Protein AF-A0A9P8EYV2-F1 (afdb_monomer_lite)

Organism: Aureobasidium melanogenum (NCBI:txid46634)

Structure (mmCIF, N/CA/C/O backbone):
data_AF-A0A9P8EYV2-F1
#
_entry.id   AF-A0A9P8EYV2-F1
#
loop_
_atom_site.group_PDB
_atom_site.id
_atom_site.type_symbol
_atom_site.label_atom_id
_atom_site.label_alt_id
_atom_site.label_comp_id
_atom_site.label_asym_id
_atom_site.label_entity_id
_atom_site.label_seq_id
_atom_site.pdbx_PDB_ins_code
_atom_site.Cartn_x
_atom_site.Cartn_y
_atom_site.Cartn_z
_atom_site.occupancy
_atom_site.B_iso_or_equiv
_atom_site.auth_seq_id
_atom_site.auth_comp_id
_atom_site.auth_asym_id
_atom_site.auth_atom_id
_atom_site.pdbx_PDB_model_num
ATOM 1 N N . MET A 1 1 ? 32.200 0.876 -13.855 1.00 28.67 1 MET A N 1
ATOM 2 C CA . MET A 1 1 ? 31.291 0.942 -15.015 1.00 28.67 1 MET A CA 1
ATOM 3 C C . MET A 1 1 ? 29.892 1.053 -14.452 1.00 28.67 1 MET A C 1
ATOM 5 O O . MET A 1 1 ? 29.358 0.063 -13.983 1.00 28.67 1 MET A O 1
ATOM 9 N N . THR A 1 2 ? 29.383 2.275 -14.340 1.00 34.75 2 THR A N 1
ATOM 10 C CA . THR A 1 2 ? 27.999 2.546 -13.940 1.00 34.75 2 THR A CA 1
ATOM 11 C C . THR A 1 2 ? 27.129 2.241 -15.147 1.00 34.75 2 THR A C 1
ATOM 13 O O . THR A 1 2 ? 27.227 2.942 -16.157 1.00 34.75 2 THR A O 1
ATOM 16 N N . ASP A 1 3 ? 26.388 1.142 -15.076 1.00 42.34 3 ASP A N 1
ATOM 17 C CA . ASP A 1 3 ? 25.429 0.771 -16.107 1.00 42.34 3 ASP A CA 1
ATOM 18 C C . ASP A 1 3 ? 24.415 1.912 -16.230 1.00 42.34 3 ASP A C 1
ATOM 20 O O . ASP A 1 3 ? 23.793 2.308 -15.244 1.00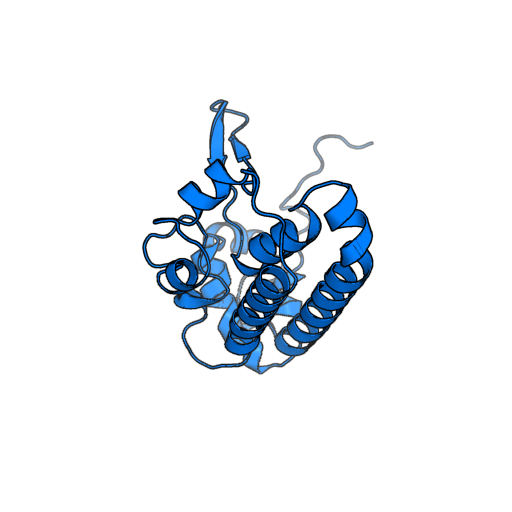 42.34 3 ASP A O 1
ATOM 24 N N . LYS A 1 4 ? 24.329 2.508 -17.420 1.00 46.06 4 LYS A N 1
ATOM 25 C CA . LYS A 1 4 ? 23.276 3.475 -17.737 1.00 46.06 4 LYS A CA 1
ATOM 26 C C . LYS A 1 4 ? 21.952 2.725 -17.640 1.00 46.06 4 LYS A C 1
ATOM 28 O O . LYS A 1 4 ? 21.872 1.610 -18.163 1.00 46.06 4 LYS A O 1
ATOM 33 N N . LEU A 1 5 ? 20.915 3.309 -17.041 1.00 50.91 5 LEU A N 1
ATOM 34 C CA . LEU A 1 5 ? 19.571 2.767 -17.232 1.00 50.91 5 LEU A CA 1
ATOM 35 C C . LEU A 1 5 ? 19.261 2.849 -18.727 1.00 50.91 5 LEU A C 1
ATOM 37 O O . LEU A 1 5 ? 18.965 3.914 -19.261 1.00 50.91 5 LEU A O 1
ATOM 41 N N . SER A 1 6 ? 19.371 1.725 -19.425 1.00 57.44 6 SER A N 1
ATOM 42 C CA . SER A 1 6 ? 18.888 1.624 -20.796 1.00 57.44 6 SER A CA 1
ATOM 43 C C . SER A 1 6 ? 17.358 1.674 -20.794 1.00 57.44 6 SER A C 1
ATOM 45 O O . SER A 1 6 ? 16.726 1.252 -19.823 1.00 57.44 6 SER A O 1
ATOM 47 N N . ASP A 1 7 ? 16.746 2.130 -21.892 1.00 63.81 7 ASP A N 1
ATOM 48 C CA . ASP A 1 7 ? 15.287 2.066 -22.083 1.00 63.81 7 ASP A CA 1
ATOM 49 C C . ASP A 1 7 ? 14.723 0.664 -21.773 1.00 63.81 7 ASP A C 1
ATOM 51 O O . ASP A 1 7 ? 13.636 0.543 -21.216 1.00 63.81 7 ASP A O 1
ATOM 55 N N . ALA A 1 8 ? 15.509 -0.392 -22.018 1.00 59.91 8 ALA A N 1
ATOM 56 C CA . ALA A 1 8 ? 15.158 -1.771 -21.689 1.00 59.91 8 ALA A CA 1
ATOM 57 C C . ALA A 1 8 ? 14.988 -2.026 -20.177 1.00 59.91 8 ALA A C 1
ATOM 59 O O . ALA A 1 8 ? 14.129 -2.812 -19.784 1.00 59.91 8 ALA A O 1
ATOM 60 N N . HIS A 1 9 ? 15.771 -1.365 -19.319 1.00 58.62 9 HIS A N 1
ATOM 61 C CA . HIS A 1 9 ? 15.627 -1.472 -17.864 1.00 58.62 9 HIS A CA 1
ATOM 62 C C . HIS A 1 9 ? 14.365 -0.753 -17.368 1.00 58.62 9 HIS A C 1
ATOM 64 O O . HIS A 1 9 ? 13.643 -1.271 -16.513 1.00 58.62 9 HIS A O 1
ATOM 70 N N . PHE A 1 10 ? 14.063 0.417 -17.940 1.00 66.44 10 PHE A N 1
ATOM 71 C CA . PHE A 1 10 ? 12.807 1.116 -17.671 1.00 66.44 10 PHE A CA 1
ATOM 72 C C . PHE A 1 10 ? 11.604 0.273 -18.112 1.00 66.44 10 PHE A C 1
ATOM 74 O O . PHE A 1 10 ? 10.665 0.097 -17.341 1.00 66.44 10 PHE A O 1
ATOM 81 N N . ASP A 1 11 ? 11.649 -0.295 -19.318 1.00 68.12 11 ASP A N 1
ATOM 82 C CA . ASP A 1 11 ? 10.573 -1.129 -19.856 1.00 68.12 11 ASP A CA 1
ATOM 83 C C . ASP A 1 11 ? 10.367 -2.404 -19.026 1.00 68.12 11 ASP A C 1
ATOM 85 O O . ASP A 1 11 ? 9.229 -2.772 -18.737 1.00 68.12 11 ASP A O 1
ATOM 89 N N . ALA A 1 12 ? 11.450 -3.036 -18.563 1.00 65.62 12 ALA A N 1
ATOM 90 C CA . ALA A 1 12 ? 11.382 -4.173 -17.647 1.00 65.62 12 ALA A CA 1
ATOM 91 C C . ALA A 1 12 ? 10.748 -3.792 -16.298 1.00 65.62 12 ALA A C 1
ATOM 93 O O . ALA A 1 12 ? 9.912 -4.530 -15.778 1.00 65.62 12 ALA A O 1
ATOM 94 N N . THR A 1 13 ? 11.091 -2.619 -15.758 1.00 65.25 13 THR A N 1
ATOM 95 C CA . THR A 1 13 ? 10.507 -2.096 -14.512 1.00 65.25 13 THR A CA 1
ATOM 96 C C . THR A 1 13 ? 9.023 -1.769 -14.687 1.00 65.25 13 THR A C 1
ATOM 98 O O . THR A 1 13 ? 8.209 -2.098 -13.826 1.00 65.25 13 THR A O 1
ATOM 101 N N . ALA A 1 14 ? 8.644 -1.175 -15.821 1.00 71.88 14 ALA A N 1
ATOM 102 C CA . ALA A 1 14 ? 7.255 -0.878 -16.154 1.00 71.88 14 ALA A CA 1
ATOM 103 C C . ALA A 1 14 ? 6.417 -2.154 -16.321 1.00 71.88 14 ALA A C 1
ATOM 105 O O . ALA A 1 14 ? 5.312 -2.234 -15.788 1.00 71.88 14 ALA A O 1
ATOM 106 N N . ALA A 1 15 ? 6.953 -3.167 -17.007 1.00 72.88 15 ALA A N 1
ATOM 107 C CA . ALA A 1 15 ? 6.301 -4.464 -17.172 1.00 72.88 15 ALA A CA 1
ATOM 108 C C . ALA A 1 15 ? 6.157 -5.209 -15.837 1.00 72.88 15 ALA A C 1
ATOM 110 O O . ALA A 1 15 ? 5.103 -5.779 -15.561 1.00 72.88 15 ALA A O 1
ATOM 111 N N . ALA A 1 16 ? 7.184 -5.157 -14.984 1.00 68.12 16 ALA A N 1
ATOM 112 C CA . ALA A 1 16 ? 7.120 -5.691 -13.629 1.00 68.12 16 ALA A CA 1
ATOM 113 C C . ALA A 1 16 ? 6.020 -5.007 -12.810 1.00 68.12 16 ALA A C 1
ATOM 115 O O . ALA A 1 16 ? 5.210 -5.685 -12.183 1.00 68.12 16 ALA A O 1
ATOM 116 N N . LEU A 1 17 ? 5.955 -3.674 -12.850 1.00 71.56 17 LEU A N 1
ATOM 117 C CA . LEU A 1 17 ? 4.937 -2.910 -12.137 1.00 71.56 17 LEU A CA 1
ATOM 118 C C . LEU A 1 17 ? 3.527 -3.254 -12.628 1.00 71.56 17 LEU A C 1
ATOM 120 O O . LEU A 1 17 ? 2.633 -3.463 -11.812 1.00 71.56 17 LEU A O 1
ATOM 124 N N . ASP A 1 18 ? 3.336 -3.374 -13.942 1.00 78.56 18 ASP A N 1
ATOM 125 C CA . ASP A 1 18 ? 2.041 -3.755 -14.501 1.00 78.56 18 ASP A CA 1
ATOM 126 C C . ASP A 1 18 ? 1.652 -5.193 -14.132 1.00 78.56 18 ASP A C 1
ATOM 128 O O . ASP A 1 18 ? 0.494 -5.459 -13.820 1.00 78.56 18 ASP A O 1
ATOM 132 N N . GLN A 1 19 ? 2.614 -6.119 -14.083 1.00 73.88 19 GLN A N 1
ATOM 133 C CA . GLN A 1 19 ? 2.377 -7.483 -13.614 1.00 73.88 19 GLN A CA 1
ATOM 134 C C . GLN A 1 19 ? 1.905 -7.507 -12.149 1.00 73.88 19 GLN A C 1
ATOM 136 O O . GLN A 1 19 ? 0.938 -8.206 -11.847 1.00 73.88 19 GLN A O 1
ATOM 141 N N . ILE A 1 20 ? 2.530 -6.720 -11.263 1.00 70.38 20 ILE A N 1
ATOM 142 C CA . ILE A 1 20 ? 2.133 -6.610 -9.846 1.00 70.38 20 ILE A CA 1
ATOM 143 C C . ILE A 1 20 ? 0.702 -6.074 -9.718 1.00 70.38 20 ILE A C 1
ATOM 145 O O . ILE A 1 20 ? -0.101 -6.619 -8.966 1.00 70.38 20 ILE A O 1
ATOM 149 N N . THR A 1 21 ? 0.357 -5.009 -10.444 1.00 72.81 21 THR A N 1
ATOM 150 C CA . THR A 1 21 ? -0.972 -4.380 -10.326 1.00 72.81 21 THR A CA 1
ATOM 151 C C . THR A 1 21 ? -2.065 -5.148 -11.059 1.00 72.81 21 THR A C 1
ATOM 153 O O . THR A 1 21 ? -3.233 -5.080 -10.685 1.00 72.81 21 THR A O 1
ATOM 156 N N . ASN A 1 22 ? -1.728 -5.922 -12.093 1.00 77.06 22 ASN A N 1
ATOM 157 C CA . ASN A 1 22 ? -2.674 -6.851 -12.712 1.00 77.06 22 ASN A CA 1
ATOM 158 C C . ASN A 1 22 ? -3.079 -7.961 -11.739 1.00 77.06 22 ASN A C 1
ATOM 160 O O . ASN A 1 22 ? -4.247 -8.348 -11.724 1.00 77.06 22 ASN A O 1
ATOM 164 N N . GLN A 1 23 ? -2.154 -8.421 -10.890 1.00 67.25 23 GLN A N 1
ATOM 165 C CA . GLN A 1 23 ? -2.462 -9.417 -9.861 1.00 67.25 23 GLN A CA 1
ATOM 166 C C . GLN A 1 23 ? -3.466 -8.904 -8.819 1.00 67.25 23 GLN A C 1
ATOM 168 O O . GLN A 1 23 ? -4.190 -9.706 -8.238 1.00 67.25 23 GLN A O 1
ATOM 173 N N . ALA A 1 24 ? -3.595 -7.583 -8.649 1.00 61.59 24 ALA A N 1
ATOM 174 C CA . ALA A 1 24 ? -4.633 -6.978 -7.813 1.00 61.59 24 ALA A CA 1
ATOM 175 C C . ALA A 1 24 ? -6.066 -7.262 -8.299 1.00 61.59 24 ALA A C 1
ATOM 177 O O . ALA A 1 24 ? -7.003 -7.151 -7.522 1.00 61.59 24 ALA A O 1
ATOM 178 N N . ALA A 1 25 ? -6.253 -7.591 -9.582 1.00 59.84 25 ALA A N 1
ATOM 179 C CA . ALA A 1 25 ? -7.557 -7.938 -10.152 1.00 59.84 25 ALA A CA 1
ATOM 180 C C . ALA A 1 25 ? -7.786 -9.454 -10.272 1.00 59.84 25 ALA A C 1
ATOM 182 O O . ALA A 1 25 ? -8.824 -9.871 -10.786 1.00 59.84 25 ALA A O 1
ATOM 183 N N . THR A 1 26 ? -6.828 -10.284 -9.851 1.00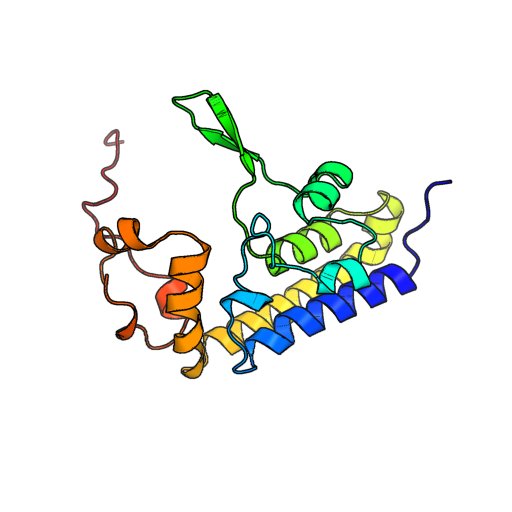 60.94 26 THR A N 1
ATOM 184 C CA . THR A 1 26 ? -6.947 -11.746 -9.916 1.00 60.94 26 THR A CA 1
ATOM 185 C C . THR A 1 26 ? -7.186 -12.348 -8.532 1.00 60.94 26 THR A C 1
ATOM 187 O O . THR A 1 26 ? -6.570 -11.895 -7.576 1.00 60.94 26 THR A O 1
ATOM 190 N N . PRO A 1 27 ? -7.994 -13.416 -8.417 1.00 49.06 27 PRO A N 1
ATOM 191 C CA . PRO A 1 27 ? -8.344 -14.051 -7.141 1.00 49.06 27 PRO A CA 1
ATOM 192 C C . PRO A 1 27 ? -7.226 -14.912 -6.512 1.00 49.06 27 PRO A C 1
ATOM 194 O O . PRO A 1 27 ? -7.504 -15.718 -5.626 1.00 49.06 27 PRO A O 1
ATOM 197 N N . GLU A 1 28 ? -5.970 -14.804 -6.967 1.00 56.25 28 GLU A N 1
ATOM 198 C CA . GLU A 1 28 ? -4.849 -15.412 -6.236 1.00 56.25 28 GLU A CA 1
ATOM 199 C C . GLU A 1 28 ? -4.635 -14.662 -4.913 1.00 56.25 28 GLU A C 1
ATOM 201 O O . GLU A 1 28 ? -4.760 -13.442 -4.876 1.00 56.25 28 GLU A O 1
ATOM 206 N N . ASP A 1 29 ? -4.314 -15.389 -3.835 1.00 60.34 29 ASP A N 1
ATOM 207 C CA . ASP A 1 29 ? -4.212 -14.851 -2.470 1.00 60.34 29 ASP A CA 1
ATOM 208 C C . ASP A 1 29 ? -3.349 -13.567 -2.419 1.00 60.34 29 ASP A C 1
ATOM 210 O O . ASP A 1 29 ? -2.119 -13.656 -2.565 1.00 60.34 29 ASP A O 1
ATOM 214 N N . PRO A 1 30 ? -3.955 -12.382 -2.179 1.00 59.47 30 PRO A N 1
ATOM 215 C CA . PRO A 1 30 ? -3.255 -11.097 -2.159 1.00 59.47 30 PRO A CA 1
ATOM 216 C C . PRO A 1 30 ? -2.098 -11.033 -1.153 1.00 59.47 30 PRO A C 1
ATOM 218 O O . PRO A 1 30 ? -1.209 -10.183 -1.290 1.00 59.47 30 PRO A O 1
ATOM 221 N N . LYS A 1 31 ? -2.079 -11.941 -0.161 1.00 57.31 31 LYS A N 1
ATOM 222 C CA . LYS A 1 31 ? -0.986 -12.101 0.810 1.00 57.31 31 LYS A CA 1
ATOM 223 C C . LYS A 1 31 ? 0.335 -12.495 0.158 1.00 57.31 31 LYS A C 1
ATOM 225 O O . LYS A 1 31 ? 1.377 -12.157 0.697 1.00 57.31 31 LYS A O 1
ATOM 230 N N . ASN A 1 32 ? 0.308 -13.189 -0.982 1.00 60.47 32 ASN A N 1
ATOM 231 C CA . ASN A 1 32 ? 1.512 -13.679 -1.665 1.00 60.47 32 ASN A CA 1
ATOM 232 C C . ASN A 1 32 ? 1.961 -12.779 -2.829 1.00 60.47 32 ASN A C 1
ATOM 234 O O . ASN A 1 32 ? 2.943 -13.094 -3.503 1.00 60.47 32 ASN A O 1
ATOM 238 N N . THR A 1 33 ? 1.238 -11.687 -3.090 1.00 64.69 33 THR A N 1
ATOM 239 C CA . THR A 1 33 ? 1.469 -10.818 -4.250 1.00 64.69 33 THR A CA 1
ATOM 240 C C . THR A 1 33 ? 1.586 -9.355 -3.825 1.00 64.69 33 THR A C 1
ATOM 242 O O . THR A 1 33 ? 2.691 -8.846 -3.639 1.00 64.69 33 THR A O 1
ATOM 245 N N . LEU A 1 34 ? 0.460 -8.671 -3.637 1.00 69.00 34 LEU A N 1
ATOM 246 C CA . LEU A 1 34 ? 0.396 -7.215 -3.536 1.00 69.00 34 LEU A CA 1
ATOM 247 C C . LEU A 1 34 ? 0.583 -6.686 -2.116 1.00 69.00 34 LEU A C 1
ATOM 249 O O . LEU A 1 34 ? 1.227 -5.654 -1.917 1.00 69.00 34 LEU A O 1
ATOM 253 N N . HIS A 1 35 ? 0.017 -7.376 -1.129 1.00 69.38 35 HIS A N 1
ATOM 254 C CA . HIS A 1 35 ? 0.084 -6.954 0.271 1.00 69.38 35 HIS A CA 1
ATOM 255 C C . HIS A 1 35 ? 1.214 -7.625 1.036 1.00 69.38 35 HIS A C 1
ATOM 257 O O . HIS A 1 35 ? 1.464 -7.236 2.169 1.00 69.38 35 HIS A O 1
ATOM 263 N N . SER A 1 36 ? 1.928 -8.565 0.408 1.00 66.38 36 SER A N 1
ATOM 264 C CA . SER A 1 36 ? 3.074 -9.233 1.014 1.00 66.38 36 SER A CA 1
ATOM 265 C C . SER A 1 36 ? 4.090 -8.196 1.512 1.00 66.38 36 SER A C 1
ATOM 267 O O . SER A 1 36 ? 4.620 -7.429 0.697 1.00 66.38 36 SER A O 1
ATOM 269 N N . PRO A 1 37 ? 4.358 -8.144 2.826 1.00 64.06 37 PRO A N 1
ATOM 270 C CA . PRO A 1 37 ? 5.378 -7.273 3.385 1.00 64.06 37 PRO A CA 1
ATOM 271 C C . PRO A 1 37 ? 6.758 -7.623 2.827 1.00 64.06 37 PRO A C 1
ATOM 273 O O . PRO A 1 37 ? 7.067 -8.795 2.57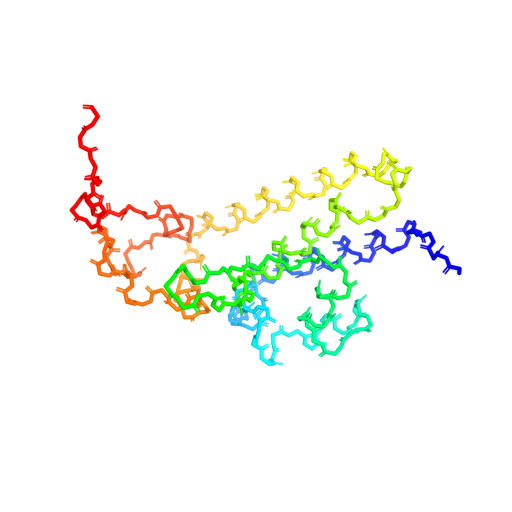6 1.00 64.06 37 PRO A O 1
ATOM 276 N N . SER A 1 38 ? 7.592 -6.602 2.636 1.00 58.25 38 SER A N 1
ATOM 277 C CA . SER A 1 38 ? 8.924 -6.735 2.037 1.00 58.25 38 SER A CA 1
ATOM 278 C C . SER A 1 38 ? 9.912 -7.565 2.867 1.00 58.25 38 SER A C 1
ATOM 280 O O . SER A 1 38 ? 10.900 -8.062 2.329 1.00 58.25 38 SER A O 1
ATOM 282 N N . ASP A 1 39 ? 9.645 -7.719 4.162 1.00 57.81 39 ASP A N 1
ATOM 283 C CA . ASP A 1 39 ? 10.436 -8.457 5.152 1.00 57.81 39 ASP A CA 1
ATOM 284 C C . ASP A 1 39 ? 10.044 -9.942 5.276 1.00 57.81 39 ASP A C 1
ATOM 286 O O . ASP A 1 39 ? 10.741 -10.715 5.934 1.00 57.81 39 ASP A O 1
ATOM 290 N N . HIS A 1 40 ? 8.961 -10.383 4.630 1.00 64.12 40 HIS A N 1
ATOM 291 C CA . HIS A 1 40 ? 8.506 -11.769 4.722 1.00 64.12 40 HIS A CA 1
ATOM 292 C C . HIS A 1 40 ? 9.236 -12.691 3.711 1.00 64.12 40 HIS A C 1
ATOM 294 O O . HIS A 1 40 ? 9.391 -12.391 2.527 1.00 64.12 40 HIS A O 1
ATOM 300 N N . GLU A 1 41 ? 9.704 -13.856 4.179 1.00 56.66 41 GLU A N 1
ATOM 301 C CA . GLU A 1 41 ? 10.668 -14.738 3.482 1.00 56.66 41 GLU A CA 1
ATOM 302 C C . GLU A 1 41 ? 10.187 -15.231 2.102 1.00 56.66 41 GLU A C 1
ATOM 304 O O . GLU A 1 41 ? 10.971 -15.425 1.171 1.00 56.66 41 GLU A O 1
ATOM 309 N N . LYS A 1 42 ? 8.870 -15.408 1.946 1.00 53.91 42 LYS A N 1
ATOM 310 C CA . LYS A 1 42 ? 8.243 -15.884 0.700 1.00 53.91 42 LYS A CA 1
ATOM 311 C C . LYS A 1 42 ? 7.898 -14.780 -0.287 1.00 53.91 42 LYS A C 1
ATOM 313 O O . LYS A 1 42 ? 7.517 -15.095 -1.414 1.00 53.91 42 LYS A O 1
ATOM 318 N N . SER A 1 43 ? 7.996 -13.519 0.120 1.00 56.62 43 SER A N 1
ATOM 319 C CA . SER A 1 43 ? 7.238 -12.459 -0.528 1.00 56.62 43 SER A CA 1
ATOM 320 C C . SER A 1 43 ? 7.622 -12.245 -1.992 1.00 56.62 43 SER A C 1
ATOM 322 O O . SER A 1 43 ? 6.796 -11.775 -2.770 1.00 56.62 43 SER A O 1
ATOM 324 N N . HIS A 1 44 ? 8.835 -12.619 -2.427 1.00 58.03 44 HIS A N 1
ATOM 325 C CA . HIS A 1 44 ? 9.306 -12.173 -3.738 1.00 58.03 44 HIS A CA 1
ATOM 326 C C . HIS A 1 44 ? 10.279 -13.093 -4.482 1.00 58.03 44 HIS A C 1
ATOM 328 O O . HIS A 1 44 ? 11.250 -12.636 -5.087 1.00 58.03 44 HIS A O 1
ATOM 334 N N . SER A 1 45 ? 9.985 -14.393 -4.547 1.00 56.03 45 SER A N 1
ATOM 335 C CA . SER A 1 45 ? 10.695 -15.291 -5.478 1.00 56.03 45 SER A CA 1
ATOM 336 C C . SER A 1 45 ? 10.658 -14.785 -6.933 1.00 56.03 45 SER A C 1
ATOM 338 O O . SER A 1 45 ? 11.604 -14.984 -7.693 1.00 56.03 45 SER A O 1
ATOM 340 N N . TRP A 1 46 ? 9.587 -14.082 -7.313 1.00 57.00 46 TRP A N 1
ATOM 341 C CA . TRP A 1 46 ? 9.423 -13.484 -8.633 1.00 57.00 46 TRP A CA 1
ATOM 342 C C . TRP A 1 46 ? 10.234 -12.190 -8.824 1.00 57.00 46 TRP A C 1
ATOM 344 O O . TRP A 1 46 ? 10.667 -11.949 -9.947 1.00 57.00 46 TRP A O 1
ATOM 354 N N . LEU A 1 47 ? 10.531 -11.404 -7.774 1.00 53.91 47 LEU A N 1
ATOM 355 C CA . LEU A 1 47 ? 11.413 -10.232 -7.907 1.00 53.91 47 LEU A CA 1
ATOM 356 C C . LEU A 1 47 ? 12.839 -10.637 -8.251 1.00 53.91 47 LEU A C 1
ATOM 358 O O . LEU A 1 47 ? 13.487 -9.901 -8.981 1.00 53.91 47 LEU A O 1
ATOM 362 N N . LYS A 1 48 ? 13.301 -11.824 -7.829 1.00 57.19 48 LYS A N 1
ATOM 363 C CA . LYS A 1 48 ? 14.598 -12.372 -8.271 1.00 57.19 48 LYS A CA 1
ATOM 364 C C . LYS A 1 48 ? 14.704 -12.498 -9.796 1.00 57.19 48 LYS A C 1
ATOM 366 O O . LYS A 1 48 ? 15.801 -12.584 -10.336 1.00 57.19 48 LYS A O 1
ATOM 371 N N . ARG A 1 49 ? 13.566 -12.541 -10.504 1.00 59.28 49 ARG A N 1
ATOM 372 C CA . ARG A 1 49 ? 13.515 -12.577 -11.976 1.00 59.28 49 ARG A CA 1
ATOM 373 C C . ARG A 1 49 ? 13.746 -11.204 -12.609 1.00 59.28 49 ARG A C 1
ATOM 375 O O . ARG A 1 49 ? 14.063 -11.147 -13.790 1.00 59.28 49 ARG A O 1
ATOM 382 N N . ILE A 1 50 ? 13.558 -10.127 -11.849 1.00 52.72 50 ILE A N 1
ATOM 383 C CA . ILE A 1 50 ? 13.620 -8.737 -12.322 1.00 52.72 50 ILE A CA 1
ATOM 384 C C . ILE A 1 50 ? 14.833 -8.010 -11.726 1.00 52.72 50 ILE A C 1
ATOM 386 O O . ILE A 1 50 ? 15.454 -7.197 -12.404 1.00 52.72 50 ILE A O 1
ATOM 390 N N . PHE A 1 51 ? 15.217 -8.345 -10.492 1.00 54.12 51 PHE A N 1
ATOM 391 C CA . PHE A 1 51 ? 16.316 -7.734 -9.754 1.00 54.12 51 PHE A CA 1
ATOM 392 C C . PHE A 1 51 ? 17.286 -8.806 -9.227 1.00 54.12 51 PHE A C 1
ATOM 394 O O . PHE A 1 51 ? 16.844 -9.818 -8.682 1.00 54.12 51 PHE A O 1
ATOM 401 N N . PRO A 1 52 ? 18.611 -8.607 -9.351 1.00 59.09 52 PRO A N 1
ATOM 402 C CA . PRO A 1 52 ? 19.619 -9.624 -9.041 1.00 59.09 52 PRO A CA 1
ATOM 403 C C . PRO A 1 52 ? 19.959 -9.694 -7.538 1.00 59.09 52 PRO A C 1
ATOM 405 O O . PRO A 1 52 ? 21.126 -9.603 -7.163 1.00 59.09 52 PRO A O 1
ATOM 408 N N . TYR A 1 53 ? 18.957 -9.830 -6.664 1.00 55.91 53 TYR A N 1
ATOM 409 C CA . TYR A 1 53 ? 19.144 -9.875 -5.206 1.00 55.91 53 TYR A CA 1
ATOM 410 C C . TYR A 1 53 ? 18.323 -10.983 -4.545 1.00 55.91 53 TYR A C 1
ATOM 412 O O . TYR A 1 53 ? 17.239 -11.339 -5.004 1.00 55.91 53 TYR A O 1
ATOM 420 N N . ASP A 1 54 ? 18.848 -11.526 -3.442 1.00 54.09 54 ASP A N 1
ATOM 421 C CA . ASP A 1 54 ? 18.272 -12.692 -2.767 1.00 54.09 54 ASP A CA 1
ATOM 422 C C . ASP A 1 54 ? 17.114 -12.389 -1.816 1.00 54.09 54 ASP A C 1
ATOM 424 O O . ASP A 1 54 ? 16.294 -13.276 -1.566 1.00 54.09 54 ASP A O 1
ATOM 428 N N . SER A 1 55 ? 17.022 -11.152 -1.337 1.00 53.84 55 SER A N 1
ATOM 429 C CA . SER A 1 55 ? 15.879 -10.623 -0.601 1.00 53.84 55 SER A CA 1
ATOM 430 C C . SER A 1 55 ? 15.627 -9.177 -1.010 1.00 53.84 55 SER A C 1
ATOM 432 O O . SER A 1 55 ? 16.530 -8.476 -1.482 1.00 53.84 55 SER A O 1
ATOM 434 N N . LEU A 1 56 ? 14.390 -8.725 -0.817 1.00 55.41 56 LEU A N 1
ATOM 435 C CA . LEU A 1 56 ? 14.047 -7.322 -0.997 1.00 55.41 56 LEU A CA 1
ATOM 436 C C . LEU A 1 56 ? 14.838 -6.423 -0.073 1.00 55.41 56 LEU A C 1
ATOM 438 O O . LEU A 1 56 ? 15.336 -5.407 -0.521 1.00 55.41 56 LEU A O 1
ATOM 442 N N . GLU A 1 57 ? 15.009 -6.818 1.181 1.00 58.25 57 GLU A N 1
ATOM 443 C CA . GLU A 1 57 ? 15.781 -6.046 2.148 1.00 58.25 57 GLU A CA 1
ATOM 444 C C . GLU A 1 57 ? 17.242 -5.871 1.697 1.00 58.25 57 GLU A C 1
ATOM 446 O O .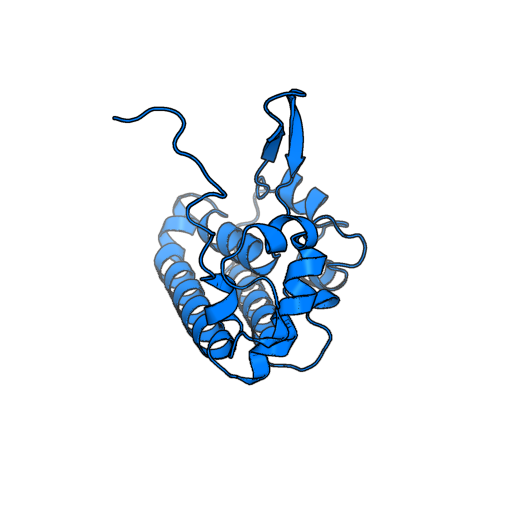 GLU A 1 57 ? 17.800 -4.781 1.801 1.00 58.25 57 GLU A O 1
ATOM 451 N N . ALA A 1 58 ? 17.852 -6.909 1.109 1.00 62.88 58 ALA A N 1
ATOM 452 C CA . ALA A 1 58 ? 19.200 -6.821 0.553 1.00 62.88 58 ALA A CA 1
ATOM 453 C C . ALA A 1 58 ? 19.260 -5.882 -0.663 1.00 62.88 58 ALA A C 1
ATOM 455 O O . ALA A 1 58 ? 20.189 -5.080 -0.771 1.00 62.88 58 ALA A O 1
ATOM 456 N N . MET A 1 59 ? 18.262 -5.942 -1.550 1.00 60.56 59 MET A N 1
ATOM 457 C CA . MET A 1 59 ? 18.121 -5.006 -2.670 1.00 60.56 59 MET A CA 1
ATOM 458 C C . MET A 1 59 ? 17.910 -3.572 -2.171 1.00 60.56 59 MET A C 1
ATOM 460 O O . MET A 1 59 ? 18.591 -2.654 -2.606 1.00 60.56 59 MET A O 1
ATOM 464 N N . GLU A 1 60 ? 16.991 -3.374 -1.232 1.00 61.38 60 GLU A N 1
ATOM 465 C CA . GLU A 1 60 ? 16.604 -2.080 -0.683 1.00 61.38 60 GLU A CA 1
ATOM 466 C C . GLU A 1 60 ? 17.740 -1.432 0.094 1.00 61.38 60 GLU A C 1
ATOM 468 O O . GLU A 1 60 ? 17.964 -0.232 -0.044 1.00 61.38 60 GLU A O 1
ATOM 473 N N . SER A 1 61 ? 18.492 -2.213 0.868 1.00 64.69 61 SER A N 1
ATOM 474 C CA . SER A 1 61 ? 19.699 -1.738 1.535 1.00 64.69 61 SER A CA 1
ATOM 475 C C . SER A 1 61 ? 20.793 -1.394 0.524 1.00 64.69 61 SER A C 1
ATOM 477 O O . SER A 1 61 ? 21.481 -0.393 0.707 1.00 64.69 61 SER A O 1
ATOM 479 N N . ALA A 1 62 ? 20.965 -2.187 -0.540 1.00 63.59 62 ALA A N 1
ATOM 480 C CA . ALA A 1 62 ? 21.966 -1.919 -1.573 1.00 63.59 62 ALA A CA 1
ATOM 481 C C . ALA A 1 62 ? 21.613 -0.687 -2.422 1.00 63.59 62 ALA A C 1
ATOM 483 O O . ALA A 1 62 ? 22.498 0.055 -2.853 1.00 63.59 62 ALA A O 1
ATOM 484 N N . TRP A 1 63 ? 20.323 -0.469 -2.676 1.00 56.66 63 TRP A N 1
ATOM 485 C CA . TRP A 1 63 ? 19.806 0.585 -3.552 1.00 56.66 63 TRP A CA 1
ATOM 486 C C . TRP A 1 63 ? 19.266 1.797 -2.784 1.00 56.66 63 TRP A C 1
ATOM 488 O O . TRP A 1 63 ? 18.778 2.736 -3.405 1.00 56.66 63 TRP A O 1
ATOM 498 N N . HIS A 1 64 ? 19.395 1.812 -1.452 1.00 60.03 64 HIS A N 1
ATOM 499 C CA . HIS A 1 64 ? 18.892 2.866 -0.560 1.00 60.03 64 HIS A CA 1
ATOM 500 C C . HIS A 1 64 ? 17.381 3.129 -0.723 1.00 60.03 64 HIS A C 1
ATOM 502 O O . HIS A 1 64 ? 16.925 4.269 -0.686 1.00 60.03 64 HIS A O 1
ATOM 508 N N . MET A 1 65 ? 16.600 2.065 -0.920 1.00 55.41 65 MET A N 1
ATOM 509 C CA . MET A 1 65 ? 15.149 2.106 -1.162 1.00 55.41 65 MET A CA 1
ATOM 510 C C . MET A 1 65 ? 14.300 1.744 0.062 1.00 55.41 65 MET A C 1
ATOM 512 O O . MET A 1 65 ? 13.084 1.581 -0.046 1.00 55.41 65 MET A O 1
ATOM 516 N N . GLY A 1 66 ? 14.938 1.553 1.212 1.00 62.25 66 GLY A N 1
ATOM 517 C CA . GLY A 1 66 ? 14.255 1.302 2.471 1.00 62.25 66 GLY A CA 1
ATOM 518 C C . GLY A 1 66 ? 13.909 2.584 3.205 1.00 62.25 66 GLY A C 1
ATOM 519 O O . GLY A 1 66 ? 14.755 3.469 3.333 1.00 62.25 66 GLY A O 1
ATOM 520 N N . ASN A 1 67 ? 12.711 2.637 3.780 1.00 69.44 67 ASN A N 1
ATOM 521 C CA . ASN A 1 67 ? 12.446 3.549 4.883 1.00 69.44 67 ASN A CA 1
ATOM 522 C C . ASN A 1 67 ? 12.835 2.855 6.186 1.00 69.44 67 ASN A C 1
ATOM 524 O O . ASN A 1 67 ? 12.337 1.769 6.490 1.00 69.44 67 ASN A O 1
ATOM 528 N N . TYR A 1 68 ? 13.716 3.486 6.958 1.00 75.50 68 TYR A N 1
ATOM 529 C CA . TYR A 1 68 ? 14.015 3.049 8.316 1.00 75.50 68 TYR A CA 1
ATOM 530 C C . TYR A 1 68 ? 13.096 3.763 9.298 1.00 75.50 68 TYR A C 1
ATOM 532 O O . TYR A 1 68 ? 13.057 4.994 9.342 1.00 75.50 68 TYR A O 1
ATOM 540 N N . VAL A 1 69 ? 12.418 2.985 10.132 1.00 80.12 69 VAL A N 1
ATOM 541 C CA . VAL A 1 69 ? 11.669 3.476 11.286 1.00 80.12 69 VAL A CA 1
ATOM 542 C C . VAL A 1 69 ? 12.528 3.281 12.528 1.00 80.12 69 VAL A C 1
ATOM 544 O O . VAL A 1 69 ? 13.266 2.302 12.647 1.00 80.12 69 VAL A O 1
ATOM 547 N N . ILE A 1 70 ? 12.462 4.243 13.446 1.00 83.19 70 ILE A N 1
ATOM 548 C CA . ILE A 1 70 ? 13.140 4.169 14.740 1.00 83.19 70 ILE A CA 1
ATOM 549 C C . ILE A 1 70 ? 12.078 4.132 15.829 1.00 83.19 70 ILE A C 1
ATOM 551 O O . ILE A 1 70 ? 11.271 5.060 15.942 1.00 83.19 70 ILE A O 1
ATOM 555 N N . ASP A 1 71 ? 12.108 3.093 16.658 1.00 82.06 71 ASP A N 1
ATOM 556 C CA . ASP A 1 71 ? 11.372 3.101 17.917 1.00 82.06 71 ASP A CA 1
ATOM 557 C C . ASP A 1 71 ? 11.993 4.166 18.829 1.00 82.06 71 ASP A C 1
ATOM 559 O O . ASP A 1 71 ? 13.154 4.088 19.227 1.00 82.06 71 ASP A O 1
ATOM 563 N N . ARG A 1 72 ? 11.210 5.194 19.161 1.00 82.56 72 ARG A N 1
ATOM 564 C CA . ARG A 1 72 ? 11.679 6.343 19.948 1.00 82.56 72 ARG A CA 1
ATOM 565 C C . ARG A 1 72 ? 12.059 5.982 21.385 1.00 82.56 72 ARG A C 1
ATOM 567 O O . ARG A 1 72 ? 12.828 6.720 21.992 1.00 82.56 72 ARG A O 1
ATOM 574 N N . LYS A 1 73 ? 11.517 4.895 21.943 1.00 82.19 73 LYS A N 1
ATOM 575 C CA . LYS A 1 73 ? 11.797 4.453 23.316 1.00 82.19 73 LYS A CA 1
ATOM 576 C C . LYS A 1 73 ? 13.057 3.602 23.379 1.00 82.19 73 LYS A C 1
ATOM 578 O O . LYS A 1 73 ? 13.862 3.775 24.288 1.00 82.19 73 LYS A O 1
ATOM 583 N N . THR A 1 74 ? 13.212 2.678 22.435 1.00 88.56 74 THR A N 1
ATOM 584 C CA . THR A 1 74 ? 14.317 1.705 22.442 1.00 88.56 74 THR A CA 1
ATOM 585 C C . THR A 1 74 ? 15.505 2.141 21.584 1.00 88.56 74 THR A C 1
ATOM 587 O O . THR A 1 74 ? 16.611 1.639 21.763 1.00 88.56 74 THR A O 1
ATOM 590 N N . GLY A 1 75 ? 15.304 3.080 20.654 1.00 86.88 75 GLY A N 1
ATOM 591 C CA . GLY A 1 75 ? 16.300 3.509 19.671 1.00 86.88 75 GLY A CA 1
ATOM 592 C C . GLY A 1 75 ? 16.564 2.481 18.566 1.00 86.88 75 GLY A C 1
ATOM 593 O O . GLY A 1 75 ? 17.428 2.708 17.715 1.00 86.88 75 GLY A O 1
ATOM 594 N N . GLN A 1 76 ? 15.848 1.352 18.566 1.00 86.12 76 GLN A N 1
ATOM 595 C CA . GLN A 1 76 ? 16.034 0.290 17.588 1.00 86.12 76 GLN A CA 1
ATOM 596 C C . GLN A 1 76 ? 15.538 0.736 16.212 1.00 86.12 76 GLN A C 1
ATOM 598 O O . GLN A 1 76 ? 14.464 1.325 16.083 1.00 86.12 76 GLN A O 1
ATOM 603 N N . LYS A 1 77 ? 16.337 0.438 15.183 1.00 82.12 77 LYS A N 1
ATOM 604 C CA . LYS A 1 77 ? 15.971 0.660 13.785 1.00 82.12 77 LYS A CA 1
ATOM 605 C C . LYS A 1 77 ? 15.384 -0.614 13.197 1.00 82.12 77 LYS A C 1
ATOM 607 O O . LYS A 1 77 ? 15.969 -1.684 13.356 1.00 82.12 77 LYS A O 1
ATOM 612 N N . SER A 1 78 ? 14.285 -0.475 12.476 1.00 77.44 78 SER A N 1
ATOM 613 C CA . SER A 1 78 ? 13.695 -1.525 11.649 1.00 77.44 78 SER A CA 1
ATOM 614 C C . SER A 1 78 ? 13.312 -0.952 10.289 1.00 77.44 78 SER A C 1
ATOM 616 O O . SER A 1 78 ? 13.188 0.265 10.127 1.00 77.44 78 SER A O 1
ATOM 618 N N . PHE A 1 79 ? 13.155 -1.814 9.288 1.00 71.50 79 PHE A N 1
ATOM 619 C CA . PHE A 1 79 ? 12.551 -1.402 8.025 1.00 71.50 79 PHE A CA 1
ATOM 620 C C . PHE A 1 79 ? 11.046 -1.188 8.212 1.00 71.50 79 PHE A C 1
ATOM 622 O O . PHE A 1 79 ? 10.389 -1.932 8.939 1.00 71.50 79 PHE A O 1
ATOM 629 N N . GLU A 1 80 ? 10.499 -0.168 7.555 1.00 73.12 80 GLU A N 1
ATOM 630 C CA . GLU A 1 80 ? 9.055 0.047 7.487 1.00 73.12 80 GLU A CA 1
ATOM 631 C C . GLU A 1 80 ? 8.400 -1.089 6.684 1.00 73.12 80 GLU A C 1
ATOM 633 O O . GLU A 1 80 ? 8.768 -1.286 5.521 1.00 73.12 80 GLU A O 1
ATOM 638 N N . PRO A 1 81 ? 7.431 -1.843 7.228 1.00 68.69 81 PRO A N 1
ATOM 639 C CA . PRO A 1 81 ? 6.691 -2.805 6.425 1.00 68.69 81 PRO A CA 1
ATOM 640 C C . PRO A 1 81 ? 5.829 -2.029 5.421 1.00 68.69 81 PRO A C 1
ATOM 642 O O . PRO A 1 81 ? 4.851 -1.382 5.785 1.00 68.69 81 PRO A O 1
ATOM 645 N N . MET A 1 82 ? 6.206 -2.069 4.141 1.00 65.44 82 MET A N 1
ATOM 646 C CA . MET A 1 82 ? 5.481 -1.429 3.038 1.00 65.44 82 MET A CA 1
ATOM 647 C C . MET A 1 82 ? 5.249 -2.439 1.921 1.00 65.44 82 MET A C 1
ATOM 649 O O . MET A 1 82 ? 6.091 -3.303 1.674 1.00 65.44 82 MET A O 1
ATOM 653 N N . SER A 1 83 ? 4.134 -2.287 1.205 1.00 68.38 83 SER A N 1
ATOM 654 C CA . SER A 1 83 ? 3.859 -3.081 0.005 1.00 68.38 83 SER A CA 1
ATOM 655 C C . SER A 1 83 ? 4.951 -2.874 -1.048 1.00 68.38 83 SER A C 1
ATOM 657 O O . SER A 1 83 ? 5.377 -1.748 -1.323 1.00 68.38 83 SER A O 1
ATOM 659 N N . ILE A 1 84 ? 5.351 -3.965 -1.700 1.00 65.81 84 ILE A N 1
ATOM 660 C CA . ILE A 1 84 ? 6.317 -3.951 -2.802 1.00 65.81 84 ILE A CA 1
ATOM 661 C C . ILE A 1 84 ? 5.923 -3.007 -3.942 1.00 65.81 84 ILE A C 1
ATOM 663 O O . ILE A 1 84 ? 6.783 -2.353 -4.529 1.00 65.81 84 ILE A O 1
ATOM 667 N N . TYR A 1 85 ? 4.626 -2.877 -4.230 1.00 69.50 85 TYR A N 1
ATOM 668 C CA . TYR A 1 85 ? 4.132 -1.971 -5.265 1.00 69.50 85 TYR A CA 1
ATOM 669 C C . TYR A 1 85 ? 4.589 -0.527 -5.009 1.00 69.50 85 TYR A C 1
ATOM 671 O O . TYR A 1 85 ? 5.099 0.142 -5.910 1.00 69.50 85 TYR A O 1
ATOM 679 N N . VAL A 1 86 ? 4.486 -0.077 -3.754 1.00 71.19 86 VAL A N 1
ATOM 680 C CA . VAL A 1 86 ? 4.896 1.271 -3.336 1.00 71.19 86 VAL A CA 1
ATOM 681 C C . VAL A 1 86 ? 6.401 1.453 -3.532 1.00 71.19 86 VAL A C 1
ATOM 683 O O . VAL A 1 86 ? 6.846 2.471 -4.059 1.00 71.19 86 VAL A O 1
ATOM 686 N N . ARG A 1 87 ? 7.191 0.435 -3.185 1.00 69.62 87 ARG A N 1
ATOM 687 C CA . ARG A 1 87 ? 8.657 0.481 -3.253 1.00 69.62 87 ARG A CA 1
ATOM 688 C C . ARG A 1 87 ? 9.190 0.477 -4.683 1.00 69.62 87 ARG A C 1
ATOM 690 O O . ARG A 1 87 ? 10.088 1.258 -4.991 1.00 69.62 87 ARG A O 1
ATOM 697 N N . VAL A 1 88 ? 8.615 -0.339 -5.572 1.00 67.44 88 VAL A N 1
ATOM 698 C CA . VAL A 1 88 ? 8.942 -0.309 -7.011 1.00 67.44 88 VAL A CA 1
ATOM 699 C C . VAL A 1 88 ? 8.583 1.055 -7.603 1.00 67.44 88 VAL A C 1
ATOM 701 O O . VAL A 1 88 ? 9.368 1.616 -8.367 1.00 67.44 88 VAL A O 1
ATOM 704 N N . GLY A 1 89 ? 7.447 1.635 -7.200 1.00 70.31 89 GLY A N 1
ATOM 705 C CA . GLY A 1 89 ? 7.055 2.978 -7.623 1.00 70.31 89 GLY A CA 1
ATOM 706 C C . GLY A 1 89 ? 8.040 4.065 -7.180 1.00 70.31 89 GLY A C 1
ATOM 707 O O . GLY A 1 89 ? 8.467 4.885 -7.993 1.00 70.31 89 GLY A O 1
ATOM 708 N N . MET A 1 90 ? 8.464 4.038 -5.913 1.00 68.94 90 MET A N 1
ATOM 709 C CA . MET A 1 90 ? 9.490 4.947 -5.386 1.00 68.94 90 MET A CA 1
ATOM 710 C C . MET A 1 90 ? 10.829 4.770 -6.111 1.00 68.94 90 MET A C 1
ATOM 712 O O . MET A 1 90 ? 11.462 5.756 -6.483 1.00 68.94 90 MET A O 1
ATOM 716 N N . HIS A 1 91 ? 11.248 3.532 -6.375 1.00 66.06 91 HIS A N 1
ATOM 717 C CA . HIS A 1 91 ? 12.473 3.271 -7.126 1.00 66.06 91 HIS A CA 1
ATOM 718 C C . HIS A 1 91 ? 12.440 3.893 -8.517 1.00 66.06 91 HIS A C 1
ATOM 720 O O . HIS A 1 91 ? 13.379 4.583 -8.906 1.00 66.06 91 HIS A O 1
ATOM 726 N N . ALA A 1 92 ? 11.333 3.705 -9.237 1.00 66.62 92 ALA A N 1
ATOM 727 C CA . ALA A 1 92 ? 11.172 4.246 -10.577 1.00 66.62 92 ALA A CA 1
ATOM 728 C C . ALA A 1 92 ? 11.321 5.782 -10.606 1.00 66.62 92 ALA A C 1
ATOM 730 O O . ALA A 1 92 ? 11.815 6.323 -11.595 1.00 66.62 92 ALA A O 1
ATOM 731 N N . LEU A 1 93 ? 10.935 6.485 -9.528 1.00 68.31 93 LEU A N 1
ATOM 732 C CA . LEU A 1 93 ? 11.081 7.943 -9.392 1.00 68.31 93 LEU A CA 1
ATOM 733 C C . LEU A 1 93 ? 12.506 8.396 -9.075 1.00 68.31 93 LEU A C 1
ATOM 735 O O . LEU A 1 93 ? 12.942 9.430 -9.583 1.00 68.31 93 LEU A O 1
ATOM 739 N N . TYR A 1 94 ? 13.196 7.682 -8.188 1.00 64.12 94 TYR A N 1
ATOM 740 C CA . TYR A 1 94 ? 14.418 8.185 -7.554 1.00 64.12 94 TYR A CA 1
ATOM 741 C C . TYR A 1 94 ? 15.707 7.528 -8.055 1.00 64.12 94 TYR A C 1
ATOM 743 O O . TYR A 1 94 ? 16.794 8.004 -7.717 1.00 64.12 94 TYR A O 1
ATOM 751 N N . TYR A 1 95 ? 15.611 6.485 -8.878 1.00 61.62 95 TYR A N 1
ATOM 752 C CA . TYR A 1 95 ? 16.764 5.783 -9.431 1.00 61.62 95 TYR A CA 1
ATOM 753 C C . TYR A 1 95 ? 17.281 6.405 -10.741 1.00 61.62 95 TYR A C 1
ATOM 755 O O . TYR A 1 95 ? 16.524 6.973 -11.527 1.00 61.62 95 TYR A O 1
ATOM 763 N N . GLY A 1 96 ? 18.595 6.298 -10.963 1.00 59.06 96 GLY A N 1
ATOM 764 C CA . GLY A 1 96 ? 19.311 6.867 -12.111 1.00 59.06 96 GLY A CA 1
ATOM 765 C C . GLY A 1 96 ? 20.139 8.116 -11.781 1.00 59.06 96 GLY A C 1
ATOM 766 O O . GLY A 1 96 ? 20.004 8.738 -10.728 1.00 59.06 96 GLY A O 1
ATOM 767 N N . SER A 1 97 ? 21.039 8.483 -12.687 1.00 58.84 97 SER A N 1
ATOM 768 C CA . SER A 1 97 ? 21.767 9.755 -12.659 1.00 58.84 97 SER A CA 1
ATOM 769 C C . SER A 1 97 ? 20.816 10.946 -12.834 1.00 58.84 97 SER A C 1
ATOM 771 O O . SER A 1 97 ? 19.727 10.813 -13.385 1.00 58.84 97 SER A O 1
ATOM 773 N N . GLU A 1 98 ? 21.229 12.148 -12.421 1.00 64.12 98 GLU A N 1
ATOM 774 C CA . GLU A 1 98 ? 20.411 13.369 -12.571 1.00 64.12 98 GLU A CA 1
ATOM 775 C C . GLU A 1 98 ? 19.976 13.625 -14.028 1.00 64.12 98 GLU A C 1
ATOM 777 O O . GLU A 1 98 ? 18.875 14.110 -14.286 1.00 64.12 98 GLU A O 1
ATOM 782 N N . GLN A 1 99 ? 20.814 13.240 -14.996 1.00 55.94 99 GLN A N 1
ATOM 783 C CA . GLN A 1 99 ? 20.503 13.336 -16.425 1.00 55.94 99 GLN A CA 1
ATOM 784 C C . GLN A 1 99 ? 19.456 12.303 -16.870 1.00 55.94 99 GLN A C 1
ATOM 786 O O . GLN A 1 99 ? 18.565 12.638 -17.648 1.00 55.94 99 GLN A O 1
ATOM 791 N N . GLU A 1 100 ? 19.530 11.070 -16.360 1.00 60.97 100 GLU A N 1
ATOM 792 C CA . GLU A 1 100 ? 18.542 10.012 -16.626 1.00 60.97 100 GLU A CA 1
ATOM 793 C C . GLU A 1 100 ? 17.193 10.340 -15.986 1.00 60.97 100 GLU A C 1
ATOM 795 O O . GLU A 1 100 ? 16.159 10.243 -16.652 1.00 60.97 100 GLU A O 1
ATOM 800 N N . LYS A 1 101 ? 17.203 10.824 -14.737 1.00 62.28 101 LYS A N 1
ATOM 801 C CA . LYS A 1 101 ? 16.004 11.335 -14.068 1.00 62.28 101 LYS A CA 1
ATOM 802 C C . LYS A 1 101 ? 15.356 12.411 -14.923 1.00 62.28 101 LYS A C 1
ATOM 804 O O . LYS A 1 101 ? 14.190 12.278 -15.260 1.00 62.28 101 LYS A O 1
ATOM 809 N N . ALA A 1 102 ? 16.099 13.428 -15.361 1.00 63.66 102 ALA A N 1
ATOM 810 C CA . ALA A 1 102 ? 15.539 14.512 -16.167 1.00 63.66 102 ALA A CA 1
ATOM 811 C C . ALA A 1 102 ? 14.927 14.039 -17.504 1.00 63.66 102 ALA A C 1
ATOM 813 O O . ALA A 1 102 ? 13.895 14.571 -17.922 1.00 63.66 102 ALA A O 1
ATOM 814 N N . LEU A 1 103 ? 15.529 13.039 -18.162 1.00 65.00 103 LEU A N 1
ATOM 815 C CA . LEU A 1 103 ? 15.061 12.525 -19.453 1.00 65.00 103 LEU A CA 1
ATOM 816 C C . LEU A 1 103 ? 13.801 11.656 -19.322 1.00 65.00 103 LEU A C 1
ATOM 818 O O . LEU A 1 103 ? 12.873 11.787 -20.123 1.00 65.00 103 LEU A O 1
ATOM 822 N N . HIS A 1 104 ? 13.741 10.805 -18.296 1.00 67.44 104 HIS A N 1
ATOM 823 C CA . HIS A 1 104 ? 12.658 9.834 -18.121 1.00 67.44 104 HIS A CA 1
ATOM 824 C C . HIS A 1 104 ? 11.578 10.278 -17.130 1.00 67.44 104 HIS A C 1
ATOM 826 O O . HIS A 1 104 ? 10.496 9.695 -17.132 1.00 67.44 104 HIS A O 1
ATOM 832 N N . TRP A 1 105 ? 11.795 11.357 -16.367 1.00 73.50 105 TRP A N 1
ATOM 833 C CA . TRP A 1 105 ? 10.889 11.853 -15.322 1.00 73.50 105 TRP A CA 1
ATOM 834 C C . TRP A 1 105 ? 9.427 11.910 -15.763 1.00 73.50 105 TRP A C 1
ATOM 836 O O . TRP A 1 105 ? 8.549 11.357 -15.108 1.00 73.50 105 TRP A O 1
ATOM 846 N N . LYS A 1 106 ? 9.149 12.532 -16.915 1.00 78.38 106 LYS A N 1
ATOM 847 C CA . LYS A 1 106 ? 7.775 12.662 -17.426 1.00 78.38 106 LYS A CA 1
ATOM 848 C C . LYS A 1 106 ? 7.141 11.307 -17.750 1.00 78.38 106 LYS A C 1
ATOM 850 O O . LYS A 1 106 ? 5.943 11.135 -17.547 1.00 78.38 106 LYS A O 1
ATOM 855 N N . ARG A 1 107 ? 7.933 10.358 -18.257 1.00 79.12 107 ARG A N 1
ATOM 856 C CA . ARG A 1 107 ? 7.482 9.004 -18.604 1.00 79.12 107 ARG A CA 1
ATOM 857 C C . ARG A 1 107 ? 7.220 8.184 -17.341 1.00 79.12 107 ARG A C 1
ATOM 859 O O . ARG A 1 107 ? 6.177 7.544 -17.260 1.00 79.12 107 ARG A O 1
ATOM 866 N N . THR A 1 108 ? 8.105 8.268 -16.348 1.00 75.00 108 THR A N 1
ATOM 867 C CA . THR A 1 108 ? 7.930 7.638 -15.033 1.00 75.00 108 THR A CA 1
ATOM 868 C C . THR A 1 108 ? 6.694 8.172 -14.315 1.00 75.00 108 THR A C 1
ATOM 870 O O . THR A 1 108 ? 5.860 7.389 -13.875 1.00 75.00 108 THR A O 1
ATOM 873 N N . ILE A 1 109 ? 6.537 9.496 -14.228 1.00 82.19 109 ILE A N 1
ATOM 874 C CA . ILE A 1 109 ? 5.381 10.120 -13.570 1.00 82.19 109 ILE A CA 1
ATOM 875 C C . ILE A 1 109 ? 4.082 9.672 -14.234 1.00 82.19 109 ILE A C 1
ATOM 877 O O . ILE A 1 109 ? 3.152 9.276 -13.539 1.00 82.19 109 ILE A O 1
ATOM 881 N N . LYS A 1 110 ? 4.040 9.664 -15.572 1.00 84.62 110 LYS A N 1
ATOM 882 C CA . LYS A 1 110 ? 2.870 9.196 -16.317 1.00 84.62 110 LYS A CA 1
ATOM 883 C C . LYS A 1 110 ? 2.556 7.724 -16.031 1.00 84.62 110 LYS A C 1
ATOM 885 O O . LYS A 1 110 ? 1.403 7.406 -15.765 1.00 84.62 110 LYS A O 1
ATOM 890 N N . LEU A 1 111 ? 3.566 6.850 -16.031 1.00 82.62 111 LEU A N 1
ATOM 891 C CA . LEU A 1 111 ? 3.398 5.438 -15.672 1.00 82.62 111 LEU A CA 1
ATOM 892 C C . LEU A 1 111 ? 2.803 5.291 -14.263 1.00 82.62 111 LEU A C 1
ATOM 894 O O . LEU A 1 111 ? 1.835 4.563 -14.076 1.00 82.62 111 LEU A O 1
ATOM 898 N N . LEU A 1 112 ? 3.350 5.994 -13.272 1.00 83.38 112 LEU A N 1
ATOM 899 C CA . LEU A 1 112 ? 2.883 5.895 -11.886 1.00 83.38 112 LEU A CA 1
ATOM 900 C C . LEU A 1 112 ? 1.490 6.487 -11.689 1.00 83.38 112 LEU A C 1
ATOM 902 O O . LEU A 1 112 ? 0.703 5.949 -10.912 1.00 83.38 112 LEU A O 1
ATOM 906 N N . GLU A 1 113 ? 1.159 7.558 -12.406 1.00 87.00 113 GLU A N 1
ATOM 907 C CA . GLU A 1 113 ? -0.187 8.126 -12.428 1.00 87.00 113 GLU A CA 1
ATOM 908 C C . GLU A 1 113 ? -1.196 7.125 -13.009 1.00 87.00 113 GLU A C 1
ATOM 910 O O . GLU A 1 113 ? -2.256 6.902 -12.422 1.00 87.00 113 GLU A O 1
ATOM 915 N N . GLU A 1 114 ? -0.860 6.486 -14.134 1.00 89.00 114 GLU A N 1
ATOM 916 C CA . GLU A 1 114 ? -1.692 5.461 -14.772 1.00 89.00 114 GLU A CA 1
ATOM 917 C C . GLU A 1 114 ? -1.904 4.258 -13.844 1.00 89.00 114 GLU A C 1
ATOM 919 O O . GLU A 1 114 ? -3.042 3.823 -13.655 1.00 89.00 114 GLU A O 1
ATOM 924 N N . GLN A 1 115 ? -0.839 3.775 -13.199 1.00 84.38 115 GLN A N 1
ATOM 925 C CA . GLN A 1 115 ? -0.914 2.673 -12.237 1.00 84.38 115 GLN A CA 1
ATOM 926 C C . GLN A 1 115 ? -1.713 3.050 -10.983 1.00 84.38 115 GLN A C 1
ATOM 928 O O . GLN A 1 115 ? -2.550 2.270 -10.537 1.00 84.38 115 GLN A O 1
ATOM 933 N N . SER A 1 116 ? -1.555 4.271 -10.463 1.00 87.19 116 SER A N 1
ATOM 934 C CA . SER A 1 116 ? -2.326 4.746 -9.305 1.00 87.19 116 SER A CA 1
ATOM 935 C C . SER A 1 116 ? -3.819 4.845 -9.622 1.00 87.19 116 SER A C 1
ATOM 937 O O . SER A 1 116 ? -4.648 4.394 -8.834 1.00 87.19 116 SER A O 1
ATOM 939 N N . LYS A 1 117 ? -4.179 5.373 -10.800 1.00 91.00 117 LYS A N 1
ATOM 940 C CA . LYS A 1 117 ? -5.575 5.437 -11.266 1.00 91.00 117 LYS A CA 1
ATOM 941 C C . LYS A 1 117 ? -6.170 4.045 -11.480 1.00 91.00 117 LYS A C 1
ATOM 943 O O . LYS A 1 117 ? -7.319 3.809 -11.108 1.00 91.00 117 LYS A O 1
ATOM 948 N N . LYS A 1 118 ? -5.397 3.127 -12.066 1.00 90.50 118 LYS A N 1
ATOM 949 C CA . LYS A 1 118 ? -5.785 1.725 -12.278 1.00 90.50 118 LYS A CA 1
ATOM 950 C C . LYS A 1 118 ? -6.072 1.023 -10.949 1.00 90.50 118 LYS A C 1
ATOM 952 O O . LYS A 1 118 ? -7.167 0.494 -10.784 1.00 90.50 118 LYS A O 1
ATOM 957 N N . MET A 1 119 ? -5.133 1.092 -10.006 1.00 87.44 119 MET A N 1
ATOM 958 C CA . MET A 1 119 ? -5.265 0.508 -8.668 1.00 87.44 119 MET A CA 1
ATOM 959 C C . MET A 1 119 ? -6.434 1.112 -7.890 1.00 87.44 119 MET A C 1
ATOM 961 O O . MET A 1 119 ? -7.218 0.375 -7.302 1.00 87.44 119 MET A O 1
ATOM 965 N N . GLY A 1 120 ? -6.601 2.439 -7.941 1.00 90.88 120 GLY A N 1
ATOM 966 C CA . GLY A 1 120 ? -7.738 3.115 -7.315 1.00 90.88 120 GLY A CA 1
ATOM 967 C C . GLY A 1 120 ? -9.073 2.563 -7.814 1.00 90.88 120 GLY A C 1
ATOM 968 O O . GLY A 1 120 ? -9.917 2.192 -7.006 1.00 90.88 120 GLY A O 1
ATOM 969 N N . LYS A 1 121 ? -9.217 2.391 -9.135 1.00 91.81 121 LYS A N 1
ATOM 970 C CA . LYS A 1 121 ? -10.415 1.787 -9.733 1.00 91.81 121 LYS A CA 1
ATOM 971 C C . LYS A 1 121 ? -10.601 0.317 -9.338 1.00 91.81 121 LYS A C 1
ATOM 973 O O . LYS A 1 121 ? -11.732 -0.098 -9.117 1.00 91.81 121 LYS A O 1
ATOM 978 N N . GLN A 1 122 ? -9.525 -0.471 -9.271 1.00 90.44 122 GLN A N 1
ATOM 979 C CA . GLN A 1 122 ? -9.590 -1.871 -8.826 1.00 90.44 122 GLN A CA 1
ATOM 980 C C . GLN A 1 122 ? -10.057 -1.975 -7.365 1.00 90.44 122 GLN A C 1
ATOM 982 O O . GLN A 1 122 ? -10.860 -2.843 -7.048 1.00 90.44 122 GLN A O 1
ATOM 987 N N . TYR A 1 123 ? -9.623 -1.063 -6.494 1.00 92.31 123 TYR A N 1
ATOM 988 C CA . TYR A 1 123 ? -10.024 -1.028 -5.083 1.00 92.31 123 TYR A CA 1
ATOM 989 C C . TYR A 1 123 ? -11.358 -0.331 -4.793 1.00 92.31 123 TYR A C 1
ATOM 991 O O . TYR A 1 123 ? -11.856 -0.425 -3.671 1.00 92.31 123 TYR A O 1
ATOM 999 N N . ASP A 1 124 ? -11.957 0.335 -5.781 1.00 93.88 124 ASP A N 1
ATOM 1000 C CA . ASP A 1 124 ? -13.353 0.782 -5.718 1.00 93.88 124 ASP A CA 1
ATOM 1001 C C . ASP A 1 124 ? -14.339 -0.354 -6.041 1.00 93.88 124 ASP A C 1
ATOM 1003 O O . ASP A 1 124 ? -15.516 -0.270 -5.672 1.00 93.88 124 ASP A O 1
ATOM 1007 N N . ASP A 1 125 ? -13.881 -1.414 -6.718 1.00 93.75 125 ASP A N 1
ATOM 1008 C CA . ASP A 1 125 ? -14.712 -2.562 -7.080 1.00 93.75 125 ASP A CA 1
ATOM 1009 C C . ASP A 1 125 ? -15.172 -3.320 -5.819 1.00 93.75 125 ASP A C 1
ATOM 1011 O O . ASP A 1 125 ? -14.342 -3.594 -4.949 1.00 93.75 125 ASP A O 1
ATOM 1015 N N . PRO A 1 126 ? -16.457 -3.700 -5.686 1.00 94.19 126 PRO A N 1
ATOM 1016 C CA . PRO A 1 126 ? -16.935 -4.472 -4.540 1.00 94.19 126 PRO A CA 1
ATOM 1017 C C . PRO A 1 126 ? -16.201 -5.797 -4.309 1.00 94.19 126 PRO A C 1
ATOM 1019 O O . PRO A 1 126 ? -16.116 -6.246 -3.172 1.00 94.19 126 PRO A O 1
ATOM 1022 N N . ALA A 1 127 ? -15.639 -6.420 -5.350 1.00 91.50 127 ALA A N 1
ATOM 1023 C CA . ALA A 1 127 ? -14.842 -7.639 -5.204 1.00 91.50 127 ALA A CA 1
ATOM 1024 C C . ALA A 1 127 ? -13.548 -7.407 -4.401 1.00 91.50 127 ALA A C 1
ATOM 1026 O O . ALA A 1 127 ? -12.994 -8.339 -3.825 1.00 91.50 127 ALA A O 1
ATOM 1027 N N . SER A 1 128 ? -13.082 -6.158 -4.298 1.00 92.38 128 SER A N 1
ATOM 1028 C CA . SER A 1 128 ? -11.862 -5.819 -3.559 1.00 92.38 128 SER A CA 1
ATOM 1029 C C . SER A 1 128 ? -11.968 -6.010 -2.041 1.00 92.38 128 SER A C 1
ATOM 1031 O O . SER A 1 128 ? -10.950 -5.942 -1.355 1.00 92.38 128 SER A O 1
ATOM 1033 N N . VAL A 1 129 ? -13.154 -6.302 -1.489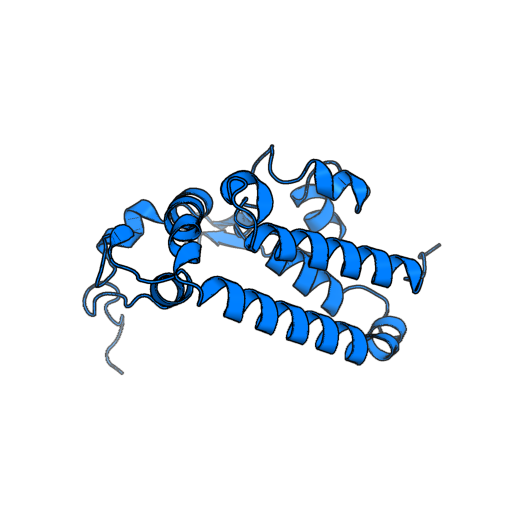 1.00 93.38 129 VAL A N 1
ATOM 1034 C CA . VAL A 1 129 ? -13.307 -6.682 -0.069 1.00 93.38 129 VAL A CA 1
ATOM 1035 C C . VAL A 1 129 ? -12.406 -7.857 0.325 1.00 93.38 129 VAL A C 1
ATOM 1037 O O . VAL A 1 129 ? -11.917 -7.903 1.456 1.00 93.38 129 VAL A O 1
ATOM 1040 N N . ASP A 1 130 ? -12.096 -8.742 -0.626 1.00 90.25 130 ASP A N 1
ATOM 1041 C CA . ASP A 1 130 ? -11.211 -9.892 -0.431 1.00 90.25 130 ASP A CA 1
ATOM 1042 C C . ASP A 1 130 ? -9.763 -9.482 -0.094 1.00 90.25 130 ASP A C 1
ATOM 1044 O O . ASP A 1 130 ? -9.007 -10.280 0.455 1.00 90.25 130 ASP A O 1
ATOM 1048 N N . HIS A 1 131 ? -9.378 -8.223 -0.338 1.00 89.12 131 HIS A N 1
ATOM 1049 C CA . HIS A 1 131 ? -8.058 -7.680 0.000 1.00 89.12 131 HIS A CA 1
ATOM 1050 C C . HIS A 1 131 ? -7.940 -7.193 1.449 1.00 89.12 131 HIS A C 1
ATOM 1052 O O . HIS A 1 131 ? -6.828 -7.037 1.956 1.00 89.12 131 HIS A O 1
ATOM 1058 N N . ILE A 1 132 ? -9.058 -6.956 2.142 1.00 92.88 132 ILE A N 1
ATOM 1059 C CA . ILE A 1 132 ? -9.056 -6.299 3.457 1.00 92.88 132 ILE A CA 1
ATOM 1060 C C . ILE A 1 132 ? -8.380 -7.176 4.518 1.00 92.88 132 ILE A C 1
ATOM 1062 O O . ILE A 1 132 ? -7.474 -6.724 5.217 1.00 92.88 132 ILE A O 1
ATOM 1066 N N . VAL A 1 133 ? -8.803 -8.436 4.644 1.00 91.88 133 VAL A N 1
ATOM 1067 C CA . VAL A 1 133 ? -8.248 -9.363 5.645 1.00 91.88 133 VAL A CA 1
ATOM 1068 C C . VAL A 1 133 ? -6.770 -9.673 5.366 1.00 91.88 133 VAL A C 1
ATOM 1070 O O . VAL A 1 133 ? -5.970 -9.524 6.292 1.00 91.88 133 VAL A O 1
ATOM 1073 N N . PRO A 1 134 ? -6.360 -10.003 4.121 1.00 87.56 134 PRO A N 1
ATOM 1074 C CA . PRO A 1 134 ? -4.952 -10.051 3.735 1.00 87.56 134 PRO A CA 1
ATOM 1075 C C . PRO A 1 134 ? -4.147 -8.838 4.178 1.00 87.56 134 PRO A C 1
ATOM 1077 O O . PRO A 1 134 ? -3.105 -9.001 4.800 1.00 87.56 134 PRO A O 1
ATOM 1080 N N . PHE A 1 135 ? -4.645 -7.630 3.916 1.00 87.88 135 PHE A N 1
ATOM 1081 C CA . PHE A 1 135 ? -3.952 -6.404 4.287 1.00 87.88 135 PHE A CA 1
ATOM 1082 C C . PHE A 1 135 ? -3.793 -6.260 5.806 1.00 87.88 135 PHE A C 1
ATOM 1084 O O . PHE A 1 135 ? -2.704 -5.944 6.280 1.00 87.88 135 PHE A O 1
ATOM 1091 N N . ILE A 1 136 ? -4.848 -6.523 6.582 1.00 90.31 136 ILE A N 1
ATOM 1092 C CA . ILE A 1 136 ? -4.784 -6.474 8.051 1.00 90.31 136 ILE A CA 1
ATOM 1093 C C . ILE A 1 136 ? -3.713 -7.430 8.576 1.00 90.31 136 ILE A C 1
ATOM 1095 O O . ILE A 1 136 ? -2.934 -7.045 9.444 1.00 90.31 136 ILE A O 1
ATOM 1099 N N . GLU A 1 137 ? -3.665 -8.652 8.051 1.00 87.50 137 GLU A N 1
ATOM 1100 C CA . GLU A 1 137 ? -2.684 -9.648 8.471 1.00 87.50 137 GLU A CA 1
ATOM 1101 C C . GLU A 1 137 ? -1.262 -9.275 8.060 1.00 87.50 137 GLU A C 1
ATOM 1103 O O . GLU A 1 137 ? -0.356 -9.323 8.887 1.00 87.50 137 GLU A O 1
ATOM 1108 N N . SER A 1 138 ? -1.071 -8.856 6.810 1.00 80.38 138 SER A N 1
ATOM 1109 C CA . SER A 1 138 ? 0.233 -8.455 6.289 1.00 80.38 138 SER A CA 1
ATOM 1110 C C . SER A 1 138 ? 0.840 -7.297 7.081 1.00 80.38 138 SER A C 1
ATOM 1112 O O . SER A 1 138 ? 2.033 -7.305 7.364 1.00 80.38 138 SER A O 1
ATOM 1114 N N . PHE A 1 139 ? 0.032 -6.318 7.483 1.00 82.06 139 PHE A N 1
ATOM 1115 C CA . PHE A 1 139 ? 0.515 -5.136 8.202 1.00 82.06 139 PHE A CA 1
ATOM 1116 C C . PHE A 1 139 ? 0.275 -5.195 9.717 1.00 82.06 139 PHE A C 1
ATOM 1118 O O . PHE A 1 139 ? 0.442 -4.183 10.395 1.00 82.06 139 PHE A O 1
ATOM 1125 N N . ASN A 1 140 ? -0.090 -6.364 10.258 1.00 87.69 140 ASN A N 1
ATOM 1126 C CA . ASN A 1 140 ? -0.343 -6.592 11.686 1.00 87.69 140 ASN A CA 1
ATOM 1127 C C . ASN A 1 140 ? -1.294 -5.557 12.323 1.00 87.69 140 ASN A C 1
ATOM 1129 O O . ASN A 1 140 ? -1.039 -5.019 13.402 1.00 87.69 140 ASN A O 1
ATOM 1133 N N . LEU A 1 141 ? -2.396 -5.242 11.637 1.00 89.56 141 LEU A N 1
ATOM 1134 C CA . LEU A 1 141 ? -3.323 -4.180 12.042 1.00 89.56 141 LEU A CA 1
ATOM 1135 C C . LEU A 1 141 ? -4.411 -4.639 13.022 1.00 89.56 141 LEU A C 1
ATOM 1137 O O . LEU A 1 141 ? -5.185 -3.798 13.478 1.00 89.56 141 LEU A O 1
ATOM 1141 N N . GLN A 1 142 ? -4.481 -5.931 13.358 1.00 91.81 142 GLN A N 1
ATOM 1142 C CA . GLN A 1 142 ? -5.558 -6.552 14.142 1.00 91.81 142 GLN A CA 1
ATOM 1143 C C . GLN A 1 142 ? -5.819 -5.807 15.457 1.00 91.81 142 GLN A C 1
ATOM 1145 O O . GLN A 1 142 ? -6.959 -5.448 15.743 1.00 91.81 142 GLN A O 1
ATOM 1150 N N . GLU A 1 143 ? -4.762 -5.506 16.212 1.00 90.12 143 GLU A N 1
ATOM 1151 C CA . GLU A 1 143 ? -4.865 -4.819 17.507 1.00 90.12 143 GLU A CA 1
ATOM 1152 C C . GLU A 1 143 ? -5.411 -3.387 17.356 1.00 90.12 143 GLU A C 1
ATOM 1154 O O . GLU A 1 143 ? -6.245 -2.931 18.144 1.00 90.12 143 GLU A O 1
ATOM 1159 N N . SER A 1 144 ? -5.015 -2.696 16.280 1.00 90.69 144 SER A N 1
ATOM 1160 C CA . SER A 1 144 ? -5.457 -1.326 15.986 1.00 90.69 144 SER A CA 1
ATOM 1161 C C . SER A 1 144 ? -6.906 -1.240 15.499 1.00 90.69 144 SER A C 1
ATOM 1163 O O . SER A 1 144 ? -7.506 -0.169 15.550 1.00 90.69 144 SER A O 1
ATOM 1165 N N . MET A 1 145 ? -7.514 -2.351 15.061 1.00 94.25 145 MET A N 1
ATOM 1166 C CA . MET A 1 145 ? -8.899 -2.336 14.570 1.00 94.25 145 MET A CA 1
ATOM 1167 C C . MET A 1 145 ? -9.898 -1.908 15.649 1.00 94.25 145 MET A C 1
ATOM 1169 O O . MET A 1 145 ? -10.928 -1.320 15.327 1.00 94.25 145 MET A O 1
ATOM 1173 N N . SER A 1 146 ? -9.582 -2.143 16.925 1.00 94.38 146 SER A N 1
ATOM 1174 C CA . SER A 1 146 ? -10.395 -1.704 18.067 1.00 94.38 146 SER A CA 1
ATOM 1175 C C . SER A 1 146 ? -10.498 -0.174 18.206 1.00 94.38 146 SER A C 1
ATOM 1177 O O . SER A 1 146 ? -11.471 0.334 18.766 1.00 94.38 146 SER A O 1
ATOM 1179 N N . GLU A 1 147 ? -9.530 0.561 17.654 1.00 94.50 147 GLU A N 1
ATOM 1180 C CA . GLU A 1 147 ? -9.478 2.026 17.646 1.00 94.50 147 GLU A CA 1
ATOM 1181 C C . GLU A 1 147 ? -10.292 2.639 16.497 1.00 94.50 147 GLU A C 1
ATOM 1183 O O . GLU A 1 147 ? -10.515 3.850 16.466 1.00 94.50 147 GLU A O 1
ATOM 1188 N N . MET A 1 148 ? -10.721 1.826 15.528 1.00 95.94 148 MET A N 1
ATOM 1189 C CA . MET A 1 148 ? -11.474 2.282 14.363 1.00 95.94 148 MET A CA 1
ATOM 1190 C C . MET A 1 148 ? -12.957 2.439 14.707 1.00 95.94 148 MET A C 1
ATOM 1192 O O . MET A 1 148 ? -13.506 1.718 15.543 1.00 95.94 148 MET A O 1
ATOM 1196 N N . LYS A 1 149 ? -13.642 3.370 14.037 1.00 96.19 149 LYS A N 1
ATOM 1197 C CA . LYS A 1 149 ? -15.091 3.573 14.191 1.00 96.19 149 LYS A CA 1
ATOM 1198 C C . LYS A 1 149 ? -15.891 2.351 13.743 1.00 96.19 149 LYS A C 1
ATOM 1200 O O . LYS A 1 149 ? -16.911 2.034 14.349 1.00 96.19 149 LYS A O 1
ATOM 1205 N N . GLU A 1 150 ? -15.403 1.650 12.720 1.00 96.69 150 GLU A N 1
ATOM 1206 C CA . GLU A 1 150 ? -15.913 0.346 12.305 1.00 96.69 150 GLU A CA 1
ATOM 1207 C C . GLU A 1 150 ? -14.807 -0.724 12.390 1.00 96.69 150 GLU A C 1
ATOM 1209 O O . GLU A 1 150 ? -13.999 -0.867 11.469 1.00 96.69 150 GLU A O 1
ATOM 1214 N N . PRO A 1 151 ? -14.742 -1.490 13.491 1.00 95.56 151 PRO A N 1
ATOM 1215 C CA . PRO A 1 151 ? -13.725 -2.525 13.662 1.00 95.56 151 PRO A CA 1
ATOM 1216 C C . PRO A 1 151 ? -13.913 -3.746 12.758 1.00 95.56 151 PRO A C 1
ATOM 1218 O O . PRO A 1 151 ? -12.950 -4.473 12.534 1.00 95.56 151 PRO A O 1
ATOM 1221 N N . ASN A 1 152 ? -15.134 -4.022 12.278 1.00 95.75 152 ASN A N 1
ATOM 1222 C CA . ASN A 1 152 ? -15.423 -5.250 11.540 1.00 95.75 152 ASN A CA 1
ATOM 1223 C C . ASN A 1 152 ? -15.062 -5.114 10.045 1.00 95.75 152 ASN A C 1
ATOM 1225 O O . ASN A 1 152 ? -15.753 -4.386 9.328 1.00 95.75 152 ASN A O 1
ATOM 1229 N N . PRO A 1 153 ? -14.074 -5.880 9.535 1.00 94.31 153 PRO A N 1
ATOM 1230 C CA . PRO A 1 153 ? -13.679 -5.854 8.125 1.00 94.31 153 PRO A CA 1
ATOM 1231 C C . PRO A 1 153 ? -14.814 -6.179 7.144 1.00 94.31 153 PRO A C 1
ATOM 1233 O O . PRO A 1 153 ? -14.835 -5.666 6.032 1.00 94.31 153 PRO A O 1
ATOM 1236 N N . ALA A 1 154 ? -15.786 -7.000 7.551 1.00 94.56 154 ALA A N 1
ATOM 1237 C CA . ALA A 1 154 ? -16.865 -7.462 6.675 1.00 94.56 154 ALA A CA 1
ATOM 1238 C C . ALA A 1 154 ? -17.945 -6.401 6.387 1.00 94.56 154 ALA A C 1
ATOM 1240 O O . ALA A 1 154 ? -18.888 -6.676 5.648 1.00 94.56 154 ALA A O 1
ATOM 1241 N N . LYS A 1 155 ? -17.863 -5.215 7.003 1.00 96.38 155 LYS A N 1
ATOM 1242 C CA . LYS A 1 155 ? -18.842 -4.135 6.801 1.00 96.38 155 LYS A CA 1
ATOM 1243 C C . LYS A 1 155 ? -18.428 -3.098 5.762 1.00 96.38 155 LYS A C 1
ATOM 1245 O O . LYS A 1 155 ? -19.262 -2.281 5.378 1.00 96.38 155 LYS A O 1
ATOM 1250 N N . TYR A 1 156 ? -17.180 -3.133 5.315 1.00 97.00 156 TYR A N 1
ATOM 1251 C CA . TYR A 1 156 ? -16.702 -2.280 4.235 1.00 97.00 156 TYR A CA 1
ATOM 1252 C C . TYR A 1 156 ? -17.164 -2.847 2.889 1.00 97.00 156 TYR A C 1
ATOM 1254 O O . TYR A 1 156 ? -17.170 -4.060 2.687 1.00 97.00 156 TYR A O 1
ATOM 1262 N N . LYS A 1 157 ? -17.582 -1.976 1.968 1.00 96.94 157 LYS A N 1
ATOM 1263 C CA . LYS A 1 157 ? -18.132 -2.361 0.658 1.00 96.94 157 LYS A CA 1
ATOM 1264 C C . LYS A 1 157 ? -17.053 -2.632 -0.376 1.00 96.94 157 LYS A C 1
ATOM 1266 O O . LYS A 1 157 ? -17.327 -3.306 -1.361 1.00 96.94 157 LYS A O 1
ATOM 1271 N N . ASN A 1 158 ? -15.874 -2.054 -0.183 1.00 95.88 158 ASN A N 1
ATOM 1272 C CA . ASN A 1 158 ? -14.696 -2.228 -1.018 1.00 95.88 158 ASN A CA 1
ATOM 1273 C C . ASN A 1 158 ? -13.433 -1.893 -0.207 1.00 95.88 158 ASN A C 1
ATOM 1275 O O . ASN A 1 158 ? -13.504 -1.436 0.940 1.00 95.88 158 ASN A O 1
ATOM 1279 N N . PHE A 1 159 ? -12.268 -2.139 -0.798 1.00 94.88 159 PHE A N 1
ATOM 1280 C CA . PHE A 1 159 ? -10.987 -1.920 -0.143 1.00 94.88 159 PHE A CA 1
ATOM 1281 C C . PHE A 1 159 ? -10.712 -0.438 0.124 1.00 94.88 159 PHE A C 1
ATOM 1283 O O . PHE A 1 159 ? -10.183 -0.112 1.184 1.00 94.88 159 PHE A O 1
ATOM 1290 N N . ASN A 1 160 ? -11.088 0.470 -0.784 1.00 95.12 160 ASN A N 1
ATOM 1291 C CA . ASN A 1 160 ? -10.860 1.905 -0.584 1.00 95.12 160 ASN A CA 1
ATOM 1292 C C . ASN A 1 160 ? -11.628 2.455 0.629 1.00 95.12 160 ASN A C 1
ATOM 1294 O O . ASN A 1 160 ? -11.052 3.227 1.393 1.00 95.12 160 ASN A O 1
ATOM 1298 N N . GLU A 1 161 ? -12.869 2.014 0.864 1.00 96.69 161 GLU A N 1
ATOM 1299 C CA . GLU A 1 161 ? -13.649 2.387 2.056 1.00 96.69 161 GLU A CA 1
ATOM 1300 C C . GLU A 1 161 ? -12.946 1.939 3.348 1.00 96.69 161 GLU A C 1
ATOM 1302 O O . GLU A 1 161 ? -12.877 2.695 4.318 1.00 96.69 161 GLU A O 1
ATOM 1307 N N . PHE A 1 162 ? -12.364 0.736 3.347 1.00 96.62 162 PHE A N 1
ATOM 1308 C CA . PHE A 1 162 ? -11.533 0.246 4.450 1.00 96.62 162 PHE A CA 1
ATOM 1309 C C . PHE A 1 162 ? -10.212 1.024 4.587 1.00 96.62 162 PHE A C 1
ATOM 1311 O O . PHE A 1 162 ? -9.756 1.319 5.698 1.00 96.62 162 PHE A O 1
ATOM 1318 N N . PHE A 1 163 ? -9.567 1.363 3.473 1.00 94.69 163 PHE A N 1
ATOM 1319 C CA . PHE A 1 163 ? -8.288 2.065 3.481 1.00 94.69 163 PHE A CA 1
ATOM 1320 C C . PHE A 1 163 ? -8.430 3.482 4.050 1.00 94.69 163 PHE A C 1
ATOM 1322 O O . PHE A 1 163 ? -7.559 3.932 4.793 1.00 94.69 163 PHE A O 1
ATOM 1329 N N . SER A 1 164 ? -9.563 4.143 3.790 1.00 94.62 164 SER A N 1
ATOM 1330 C CA . SER A 1 164 ? -9.927 5.452 4.343 1.00 94.62 164 SER A CA 1
ATOM 1331 C C . SER A 1 164 ? -10.750 5.385 5.637 1.00 94.62 164 SER A C 1
ATOM 1333 O O . SER A 1 164 ? -11.446 6.347 5.962 1.00 94.62 164 SER A O 1
ATOM 1335 N N . ARG A 1 165 ? -10.735 4.253 6.354 1.00 95.75 165 ARG A N 1
ATOM 1336 C CA . ARG A 1 165 ? -11.535 4.058 7.574 1.00 95.75 165 ARG A CA 1
ATOM 1337 C C . ARG A 1 165 ? -11.303 5.152 8.619 1.00 95.75 165 ARG A C 1
ATOM 1339 O O . ARG A 1 165 ? -10.182 5.606 8.847 1.00 95.75 165 ARG A O 1
ATOM 1346 N N . GLU A 1 166 ? -12.381 5.525 9.298 1.00 95.06 166 GLU A N 1
ATOM 1347 C CA . GLU A 1 166 ? -12.354 6.518 10.369 1.00 95.06 166 GLU A CA 1
ATOM 1348 C C . GLU A 1 166 ? -11.815 5.916 11.674 1.00 95.06 166 GLU A C 1
ATOM 1350 O O . GLU A 1 166 ? -12.198 4.816 12.084 1.00 95.06 166 GLU A O 1
ATOM 1355 N N . ILE A 1 167 ? -10.968 6.679 12.362 1.00 94.69 167 ILE A N 1
ATOM 1356 C CA . ILE A 1 167 ? -10.519 6.395 13.728 1.00 94.69 167 ILE A CA 1
ATOM 1357 C C . ILE A 1 167 ? -11.551 6.983 14.699 1.00 94.69 167 ILE A C 1
ATOM 1359 O O . ILE A 1 167 ? -12.138 8.029 14.420 1.00 94.69 167 ILE A O 1
ATOM 1363 N N . ARG A 1 168 ? -11.795 6.327 15.837 1.00 94.50 168 ARG A N 1
ATOM 1364 C CA . ARG A 1 168 ? -12.640 6.897 16.893 1.00 94.50 168 ARG A CA 1
ATOM 1365 C C . ARG A 1 168 ? -12.025 8.194 17.423 1.00 94.50 168 ARG A C 1
ATOM 1367 O O . ARG A 1 168 ? -10.814 8.269 17.624 1.00 94.50 168 ARG A O 1
ATOM 1374 N N . GLU A 1 169 ? -12.868 9.180 17.717 1.00 90.94 169 GLU A N 1
ATOM 1375 C CA . GLU A 1 169 ? -12.431 10.490 18.228 1.00 90.94 169 GLU A CA 1
ATOM 1376 C C . GLU A 1 169 ? -11.617 10.380 19.528 1.00 90.94 169 GLU A C 1
ATOM 1378 O O . GLU A 1 169 ? -10.703 11.166 19.759 1.00 90.94 169 GLU A O 1
ATOM 1383 N N . ASP A 1 170 ? -11.908 9.376 20.360 1.00 90.31 170 ASP A N 1
ATOM 1384 C CA . ASP A 1 170 ? -11.256 9.151 21.651 1.00 90.31 170 ASP A CA 1
ATOM 1385 C C . ASP A 1 170 ? -9.949 8.340 21.576 1.00 90.31 170 ASP A C 1
ATOM 1387 O O . ASP A 1 170 ? -9.199 8.310 22.550 1.00 90.31 170 ASP A O 1
ATOM 1391 N N . ALA A 1 171 ? -9.636 7.698 20.444 1.00 90.44 171 ALA A N 1
ATOM 1392 C CA . ALA A 1 171 ? -8.480 6.800 20.327 1.00 90.44 171 ALA A CA 1
ATOM 1393 C C . ALA A 1 171 ? -7.136 7.523 20.108 1.00 90.44 171 ALA A C 1
ATOM 1395 O O . ALA A 1 171 ? -6.061 6.924 20.232 1.00 90.44 171 ALA A O 1
ATOM 1396 N N . ARG A 1 172 ? -7.177 8.809 19.748 1.00 86.94 172 ARG A N 1
ATOM 1397 C CA . ARG A 1 172 ? -5.998 9.658 19.522 1.00 86.94 172 ARG A CA 1
ATOM 1398 C C . ARG A 1 172 ? -6.202 11.010 20.216 1.00 86.94 172 ARG A C 1
ATOM 1400 O O . ARG A 1 172 ? -6.417 12.010 19.532 1.00 86.94 172 ARG A O 1
ATOM 1407 N N . PRO A 1 173 ? -6.180 11.049 21.562 1.00 84.38 173 PRO A N 1
ATOM 1408 C CA . PRO A 1 173 ? -6.321 12.299 22.295 1.00 84.38 173 PRO A CA 1
ATOM 1409 C C . PRO A 1 173 ? -5.204 13.272 21.902 1.00 84.38 173 PRO A C 1
ATOM 1411 O O . PRO A 1 173 ? -4.049 12.877 21.733 1.00 84.38 173 PRO A O 1
ATOM 1414 N N . ILE A 1 174 ? -5.564 14.544 21.738 1.00 83.12 174 ILE A N 1
ATOM 1415 C CA . ILE A 1 174 ? -4.608 15.614 21.445 1.00 83.12 174 ILE A CA 1
ATOM 1416 C C . ILE A 1 174 ? -3.798 15.878 22.720 1.00 83.12 174 ILE A C 1
ATOM 1418 O O . ILE A 1 174 ? -4.380 16.076 23.784 1.00 83.12 174 ILE A O 1
ATOM 1422 N N . ASP A 1 175 ? -2.469 15.856 22.600 1.00 78.69 175 ASP A N 1
ATOM 1423 C CA . ASP A 1 175 ? -1.534 15.927 23.735 1.00 78.69 175 ASP A CA 1
ATOM 1424 C C . ASP A 1 175 ? -1.577 17.295 24.449 1.00 78.69 175 ASP A C 1
ATOM 1426 O O . ASP A 1 175 ? -1.525 17.363 25.674 1.00 78.69 175 ASP A O 1
ATOM 1430 N N . GLU A 1 176 ? -1.780 18.388 23.702 1.00 76.12 176 GLU A N 1
ATOM 1431 C CA . GLU A 1 176 ? -1.995 19.731 24.254 1.00 76.12 176 GLU A CA 1
ATOM 1432 C C . GLU A 1 176 ? -3.150 20.449 23.529 1.00 76.12 176 GLU A C 1
ATOM 1434 O O . GLU A 1 176 ? -3.171 20.480 22.294 1.00 76.12 176 GLU A O 1
ATOM 1439 N N . PRO A 1 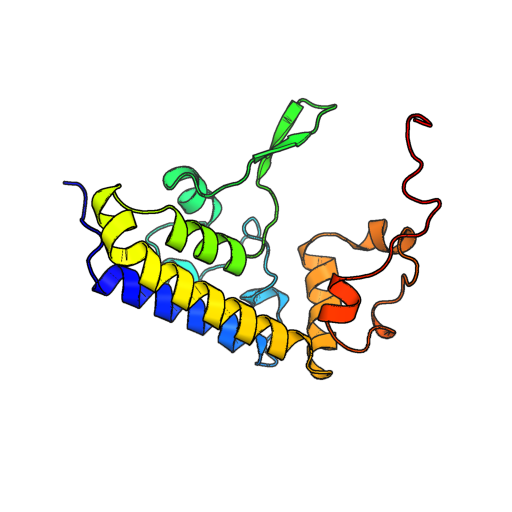177 ? -4.120 21.048 24.245 1.00 72.06 177 PRO A N 1
ATOM 1440 C CA . PRO A 1 177 ? -5.051 21.985 23.628 1.00 72.06 177 PRO A CA 1
ATOM 1441 C C . PRO A 1 177 ? -4.268 23.227 23.179 1.00 72.06 177 PRO A C 1
ATOM 1443 O O . PRO A 1 177 ? -3.576 23.846 23.988 1.00 72.06 177 PRO A O 1
ATOM 1446 N N . GLY A 1 178 ? -4.346 23.540 21.883 1.00 60.75 178 GLY A N 1
ATOM 1447 C CA . GLY A 1 178 ? -3.728 24.733 21.293 1.00 60.75 178 GLY A CA 1
ATOM 1448 C C . GLY A 1 178 ? -4.317 26.050 21.782 1.00 60.75 178 GLY A C 1
ATOM 1449 O O . GLY A 1 178 ? -5.423 26.042 22.372 1.00 60.75 178 GLY A O 1
#

Radius of gyration: 18.38 Å; chains: 1; bounding box: 50×41×46 Å

Secondary structure (DSSP, 8-state):
------HHHHHHHHHHHHHHHHHTTS-S-GGGTTS-BTTSTTTTTTGGGTSS-SSHHHHHHHHT-PPEEE-TTT--EEE---BHHHHHHHHHHH-S-HHHHHHHHHHHHHHHHHHHHHHHHHHHSGGGGGGHHHHHHHTT-TGGGGGBS---GGG-SSHHHHHTPPBPTTSS--SS--

pLDDT: mean 74.58, std 15.29, range [28.67, 97.0]

Foldseek 3Di:
DPDACDVVLLVLLLVVLVVLLVVLLPPDQCCQGWLPWQPDQRNPPPVCVNDVDNGSVRVCVVLVLWDWDADPVPRDIDTDGDTPSVSSLVCLQPDGDPVSNVVCVVVSVVSVVVSVVSNVVSQVDQVQLSVQVSNCVNNVCLVVLVQFPHSDSVPDSGRVCVVPTHGDPPSDDDPDDD

Sequence (178 aa):
MTDKLSDAHFDATAAALDQITNQAATPEDPKNTLHSPSDHEKSHSWLKRIFPYDSLEAMESAWHMGNYVIDRKTGQKSFEPMSIYVRVGMHALYYGSEQEKALHWKRTIKLLEEQSKKMGKQYDDPASVDHIVPFIESFNLQESMSEMKEPNPAKYKNFNEFFSREIREDARPIDEPG

InterPro domains:
  IPR003817 Phosphatidylserine decarboxylase-related [PTHR10067] (50-177)